Protein AF-A0A090QJH0-F1 (afdb_monomer_lite)

Foldseek 3Di:
DVVCVV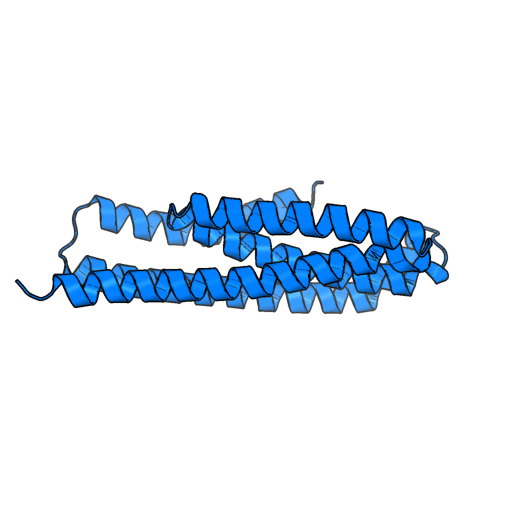VCVVLCVVLVVLLVVLVVCVVVPDDPVVVVVSVVVLLVVLVVSLVVLLVVLVVVLVVCLVCLVVVCVVVVHDCVCSVVVNLQSLLVSLVSSLVSLLVSCVSVVVVVLSVVLVVQLVVQLVVLCVVQVVVDDVSNSVSSSVSSVVSNVSSVVVSVVVSVVVVVVSVVVPPD

Organism: NCBI:txid754436

Radius of gyration: 19.83 Å; chains: 1; bounding box: 61×24×56 Å

pLDDT: mean 71.24, std 15.63, range [30.59, 90.62]

Sequence (176 aa):
MPGMAVFMLRMETDFADACLKFYDAVREGATLDSIQLLKDKMVLACQQSIYEIFKVQGITLALLILWAEDILLALKIDLAYLHLLYVDLVGVSLQVLVMSILNVMYYLDKRYSALALTALMAIGNVTLAFVSIDMGPVFYGYGFAITMLVTTIVGMIMLDSQFEDLEYQTFMLQRS

Secondary structure (DSSP, 8-state):
--HHHHHHHHHHHHHHHHHHHHHHHHHTT--HHHHHHHHHHHHHHHHHHHHHHHHHHHHHHHHHHHTHHHHHHHTT--GGGHHHHHHHHHHHHHHHHHHHHHHHHHHTT-HHHHHHHHHHHHHHHHHHHHHHHHH-GGGTTHHHHHHHHHHHHHHHHHHHHHHHHHHHHHHHTT--

Structure (mmCIF, N/CA/C/O backbone):
data_AF-A0A090QJH0-F1
#
_entry.id   AF-A0A090QJH0-F1
#
loop_
_atom_site.group_PDB
_atom_site.id
_atom_site.type_symbol
_atom_site.label_atom_id
_atom_site.label_alt_id
_atom_site.label_comp_id
_atom_site.label_asym_id
_atom_site.label_entity_id
_atom_site.label_seq_id
_atom_site.pdbx_PDB_ins_code
_atom_site.Cartn_x
_atom_site.Cartn_y
_atom_site.Cartn_z
_atom_site.occupancy
_atom_site.B_iso_or_equiv
_atom_site.auth_seq_id
_atom_site.auth_comp_id
_atom_site.auth_asym_id
_atom_site.auth_atom_id
_atom_site.pdbx_PDB_model_num
ATOM 1 N N . MET A 1 1 ? 16.173 -8.373 3.122 1.00 42.03 1 MET A N 1
ATOM 2 C CA . MET A 1 1 ? 15.650 -9.246 4.200 1.00 42.03 1 MET A CA 1
ATOM 3 C C . MET A 1 1 ? 16.313 -9.046 5.586 1.00 42.03 1 MET A C 1
ATOM 5 O O . MET A 1 1 ? 16.131 -9.907 6.430 1.00 42.03 1 MET A O 1
ATOM 9 N N . PRO A 1 2 ? 17.037 -7.942 5.879 1.00 41.56 2 PRO A N 1
ATOM 10 C CA . PRO A 1 2 ? 17.209 -7.485 7.281 1.00 41.56 2 PRO A CA 1
ATOM 11 C C . PRO A 1 2 ? 16.538 -6.129 7.568 1.00 41.56 2 PRO A C 1
ATOM 13 O O . PRO A 1 2 ? 16.036 -5.907 8.662 1.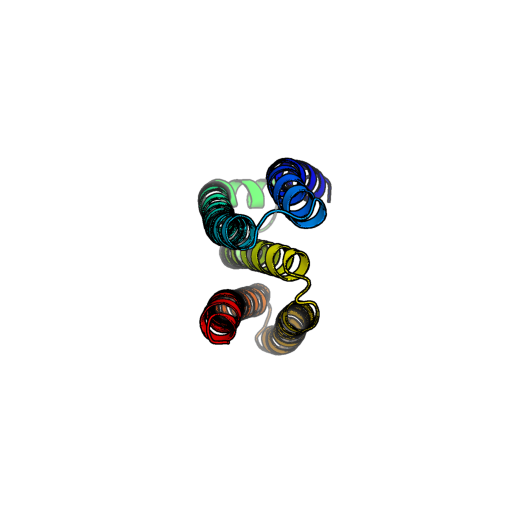00 41.56 2 PRO A O 1
ATOM 16 N N . GLY A 1 3 ? 16.459 -5.241 6.568 1.00 30.59 3 GLY A N 1
ATOM 17 C CA . GLY A 1 3 ? 15.861 -3.905 6.720 1.00 30.59 3 GLY A CA 1
ATOM 18 C C . GLY A 1 3 ? 14.351 -3.922 6.973 1.00 30.59 3 GLY A C 1
ATOM 19 O O . GLY A 1 3 ? 13.875 -3.210 7.849 1.00 30.59 3 GLY A O 1
ATOM 20 N N . MET A 1 4 ? 13.609 -4.797 6.280 1.00 43.38 4 MET A N 1
ATOM 21 C CA . MET A 1 4 ? 12.168 -4.968 6.518 1.00 43.38 4 MET A CA 1
ATOM 22 C C . MET A 1 4 ? 11.868 -5.507 7.920 1.00 43.38 4 MET A C 1
ATOM 24 O O . MET A 1 4 ? 10.929 -5.041 8.539 1.00 43.38 4 MET A O 1
ATOM 28 N N . ALA A 1 5 ? 12.681 -6.423 8.457 1.00 39.66 5 ALA A N 1
ATOM 29 C CA . ALA A 1 5 ? 12.446 -7.007 9.778 1.00 39.66 5 ALA A CA 1
ATOM 30 C C . ALA A 1 5 ? 12.647 -5.990 10.914 1.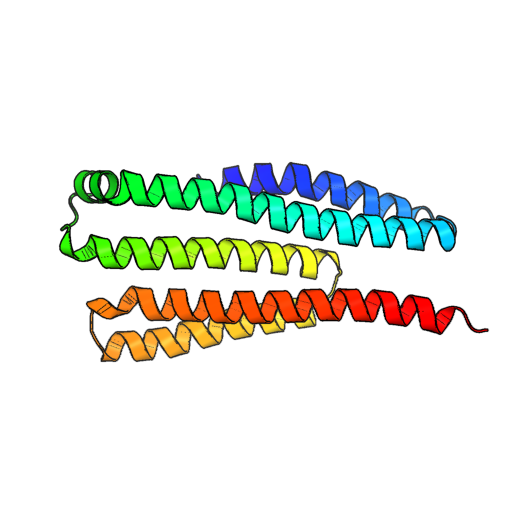00 39.66 5 ALA A C 1
ATOM 32 O O . ALA A 1 5 ? 11.883 -5.985 11.868 1.00 39.66 5 ALA A O 1
ATOM 33 N N . VAL A 1 6 ? 13.640 -5.100 10.801 1.00 45.12 6 VAL A N 1
ATOM 34 C CA . VAL A 1 6 ? 13.892 -4.052 11.808 1.00 45.12 6 VAL A CA 1
ATOM 35 C C . VAL A 1 6 ? 12.852 -2.931 11.724 1.00 45.12 6 VAL A C 1
ATOM 37 O O . VAL A 1 6 ? 12.430 -2.416 12.756 1.00 45.12 6 VAL A O 1
ATOM 40 N N . PHE A 1 7 ? 12.408 -2.569 10.516 1.00 43.22 7 PHE A N 1
ATOM 41 C CA . PHE A 1 7 ? 11.338 -1.585 10.334 1.00 43.22 7 PHE A CA 1
ATOM 42 C C . PHE A 1 7 ? 9.986 -2.135 10.809 1.00 43.22 7 PHE A C 1
ATOM 44 O O . PHE A 1 7 ? 9.261 -1.440 11.514 1.00 43.22 7 PHE A O 1
ATOM 51 N N . MET A 1 8 ? 9.698 -3.406 10.510 1.00 45.00 8 MET A N 1
ATOM 52 C CA . MET A 1 8 ? 8.514 -4.111 10.994 1.00 45.00 8 MET A CA 1
ATOM 53 C C . MET A 1 8 ? 8.532 -4.234 12.519 1.00 45.00 8 MET A C 1
ATOM 55 O O . MET A 1 8 ? 7.554 -3.843 13.128 1.00 45.00 8 MET A O 1
ATOM 59 N N . LEU A 1 9 ? 9.659 -4.598 13.146 1.00 41.38 9 LEU A N 1
ATOM 60 C CA . LEU A 1 9 ? 9.789 -4.643 14.611 1.00 41.38 9 LEU A CA 1
ATOM 61 C C . LEU A 1 9 ? 9.495 -3.301 15.285 1.00 41.38 9 LEU A C 1
ATOM 63 O O . LEU A 1 9 ? 8.856 -3.285 16.331 1.00 41.38 9 LEU A O 1
ATOM 67 N N . ARG A 1 10 ? 9.968 -2.187 14.709 1.00 43.09 10 ARG A N 1
ATOM 68 C CA . ARG A 1 10 ? 9.815 -0.840 15.287 1.00 43.09 10 ARG A CA 1
ATOM 69 C C . ARG A 1 10 ? 8.419 -0.256 15.063 1.00 43.09 10 ARG A C 1
ATOM 71 O O . ARG A 1 10 ? 7.895 0.423 15.932 1.00 43.09 10 ARG A O 1
ATOM 78 N N . MET A 1 11 ? 7.818 -0.541 13.910 1.00 45.56 11 MET A N 1
ATOM 79 C CA . MET A 1 11 ? 6.459 -0.113 13.580 1.00 45.56 11 MET A CA 1
ATOM 80 C C . MET A 1 11 ? 5.401 -1.016 14.246 1.00 45.56 11 MET A C 1
ATOM 82 O O . MET A 1 11 ? 4.347 -0.531 14.646 1.00 45.56 11 MET A O 1
ATOM 86 N N . GLU A 1 12 ? 5.703 -2.307 14.440 1.00 48.66 12 GLU A N 1
ATOM 87 C CA . GLU A 1 12 ? 4.925 -3.222 15.283 1.00 48.66 12 GLU A CA 1
ATOM 88 C C . GLU A 1 12 ? 4.958 -2.788 16.743 1.00 48.66 12 GLU A C 1
ATOM 90 O O . GLU A 1 12 ? 3.926 -2.885 17.381 1.00 48.66 12 GLU A O 1
ATOM 95 N N . THR A 1 13 ? 6.073 -2.292 17.295 1.00 48.88 13 THR A N 1
ATOM 96 C CA . THR A 1 13 ? 6.108 -1.960 18.734 1.00 48.88 13 THR A CA 1
ATOM 97 C C . THR A 1 13 ? 5.210 -0.777 19.090 1.00 48.88 13 THR A C 1
ATOM 99 O O . THR A 1 13 ? 4.422 -0.896 20.024 1.00 48.88 13 THR A O 1
ATOM 102 N N . ASP A 1 14 ? 5.258 0.326 18.336 1.00 49.16 14 ASP A N 1
ATOM 103 C CA . ASP A 1 14 ? 4.437 1.509 18.647 1.00 49.16 14 ASP A CA 1
ATOM 104 C C . ASP A 1 14 ? 2.939 1.287 18.348 1.00 49.16 14 ASP A C 1
ATOM 106 O O . ASP A 1 14 ? 2.077 1.746 19.101 1.00 49.16 14 ASP A O 1
ATOM 110 N N . PHE A 1 15 ? 2.602 0.531 17.294 1.00 45.62 15 PHE A N 1
ATOM 111 C CA . PHE A 1 15 ? 1.206 0.212 16.968 1.00 45.62 15 PHE A CA 1
ATOM 112 C C . PHE A 1 15 ? 0.637 -0.912 17.853 1.00 45.62 15 PHE A C 1
ATOM 114 O O . PHE A 1 15 ? -0.504 -0.818 18.313 1.00 45.62 15 PHE A O 1
ATOM 121 N N . ALA A 1 16 ? 1.422 -1.952 18.161 1.00 45.25 16 ALA A N 1
ATOM 122 C CA . ALA A 1 16 ? 0.985 -3.049 19.027 1.00 45.25 16 ALA A CA 1
ATOM 123 C C . ALA A 1 16 ? 0.752 -2.591 20.470 1.00 45.25 16 ALA A C 1
ATOM 125 O O . ALA A 1 16 ? -0.196 -3.073 21.085 1.00 45.25 16 ALA A O 1
ATOM 126 N N . ASP A 1 17 ? 1.532 -1.638 20.995 1.00 48.78 17 ASP A N 1
ATOM 127 C CA . ASP A 1 17 ? 1.300 -1.075 22.335 1.00 48.78 17 ASP A CA 1
ATOM 128 C C . ASP A 1 17 ? 0.001 -0.254 22.410 1.00 48.78 17 ASP A C 1
ATOM 130 O O . ASP A 1 17 ? -0.703 -0.282 23.425 1.00 48.78 17 ASP A O 1
ATOM 134 N N . ALA A 1 18 ? -0.344 0.473 21.341 1.00 48.00 18 ALA A N 1
ATOM 135 C CA . ALA A 1 18 ? -1.603 1.215 21.255 1.00 48.00 18 ALA A CA 1
ATOM 136 C C . ALA A 1 18 ? -2.812 0.266 21.174 1.00 48.00 18 ALA A C 1
ATOM 138 O O . ALA A 1 18 ? -3.825 0.470 21.846 1.00 48.00 18 ALA A O 1
ATOM 139 N N . CYS A 1 19 ? -2.666 -0.815 20.412 1.00 42.84 19 CYS A N 1
ATOM 140 C CA . CYS A 1 19 ? -3.630 -1.897 20.298 1.00 42.84 19 CYS A CA 1
ATOM 141 C C . CYS A 1 19 ? -3.815 -2.675 21.617 1.00 42.84 19 CYS A C 1
ATOM 143 O O . CYS A 1 19 ? -4.935 -2.829 22.100 1.00 42.84 19 CYS A O 1
ATOM 145 N N . LEU A 1 20 ? -2.743 -3.150 22.250 1.00 54.50 20 LEU A N 1
ATOM 146 C CA . LEU A 1 20 ? -2.827 -3.916 23.502 1.00 54.50 20 LEU A CA 1
ATOM 147 C C . LEU A 1 20 ? -3.627 -3.171 24.579 1.00 54.50 20 LEU A C 1
ATOM 149 O O . LEU A 1 20 ? -4.513 -3.753 25.200 1.00 54.50 20 LEU A O 1
ATOM 153 N N . LYS A 1 21 ? -3.422 -1.855 24.699 1.00 54.78 21 LYS A N 1
ATOM 154 C CA . LYS A 1 21 ? -4.188 -0.997 25.619 1.00 54.78 21 LYS A CA 1
ATOM 155 C C . LYS A 1 21 ? -5.679 -0.911 25.286 1.00 54.78 21 LYS A C 1
ATOM 157 O O . LYS A 1 21 ? -6.493 -0.784 26.197 1.00 54.78 21 LYS A O 1
ATOM 162 N N . PHE A 1 22 ? -6.048 -0.968 24.006 1.00 50.41 22 PHE A N 1
ATOM 163 C CA . PHE A 1 22 ? -7.446 -0.991 23.579 1.00 50.41 22 PHE A CA 1
ATOM 164 C C . PHE A 1 22 ? -8.114 -2.333 23.926 1.00 50.41 22 PHE A C 1
ATOM 166 O O . PHE A 1 22 ? -9.180 -2.347 24.539 1.00 50.41 22 PHE A O 1
ATOM 173 N N . TYR A 1 23 ? -7.481 -3.465 23.602 1.00 48.59 23 TYR A N 1
ATOM 174 C CA . TYR A 1 23 ? -8.065 -4.786 23.876 1.00 48.59 23 TYR A CA 1
ATOM 175 C C . TYR A 1 23 ? -8.124 -5.126 25.369 1.00 48.59 23 TYR A C 1
ATOM 177 O O . TYR A 1 23 ? -9.103 -5.739 25.800 1.00 48.59 23 TYR A O 1
ATOM 185 N N . ASP A 1 24 ? -7.138 -4.708 26.168 1.00 55.91 24 ASP A N 1
ATOM 186 C CA . ASP A 1 24 ? -7.169 -4.919 27.621 1.00 55.91 24 ASP A CA 1
ATOM 187 C C . ASP A 1 24 ? -8.344 -4.173 28.272 1.00 55.91 24 ASP A C 1
ATOM 189 O O . ASP A 1 24 ? -9.078 -4.753 29.072 1.00 55.91 24 ASP A O 1
ATOM 193 N N . ALA A 1 25 ? -8.625 -2.942 27.838 1.00 52.22 25 ALA A N 1
ATOM 194 C CA . ALA A 1 25 ? -9.761 -2.167 28.337 1.00 52.22 25 ALA A CA 1
ATOM 195 C C . ALA A 1 25 ? -11.135 -2.738 27.915 1.00 52.22 25 ALA A C 1
ATOM 197 O O . ALA A 1 25 ? -12.112 -2.596 28.652 1.00 52.22 25 ALA A O 1
ATOM 198 N N . VAL A 1 26 ? -11.232 -3.424 26.767 1.00 51.03 26 VAL A N 1
ATOM 199 C CA . VAL A 1 26 ? -12.450 -4.167 26.372 1.00 51.03 26 VAL A CA 1
ATOM 200 C C . VAL A 1 26 ? -12.614 -5.441 27.208 1.00 51.03 26 VAL A C 1
ATOM 202 O O . VAL A 1 26 ? -13.728 -5.791 27.603 1.00 51.03 26 VAL A O 1
ATOM 205 N N . ARG A 1 27 ? -11.511 -6.134 27.505 1.00 51.84 27 ARG A N 1
ATOM 206 C CA . ARG A 1 27 ? -11.509 -7.419 28.218 1.00 51.84 27 ARG A CA 1
ATOM 207 C C . ARG A 1 27 ? -11.811 -7.283 29.714 1.00 51.84 27 ARG A C 1
ATOM 209 O O . ARG A 1 27 ? -12.356 -8.216 30.298 1.00 51.84 27 ARG A O 1
ATOM 216 N N . GLU A 1 28 ? -11.517 -6.130 30.310 1.00 59.03 28 GLU A N 1
ATOM 217 C CA . GLU A 1 28 ? -11.859 -5.809 31.705 1.00 59.03 28 GLU A CA 1
ATOM 218 C C . GLU A 1 28 ? -13.346 -5.465 31.930 1.00 59.03 28 GLU A C 1
ATOM 220 O O . GLU A 1 28 ? -13.768 -5.303 33.074 1.00 59.03 28 GLU A O 1
ATOM 225 N N . GLY A 1 29 ? -14.175 -5.421 30.877 1.00 44.44 29 GLY A N 1
ATOM 226 C CA . GLY A 1 29 ? -15.626 -5.247 31.020 1.00 44.44 29 GLY A CA 1
ATOM 227 C C . GLY A 1 29 ? -16.035 -3.816 31.374 1.00 44.44 29 GLY A C 1
ATOM 228 O O . GLY A 1 29 ? -16.831 -3.595 32.288 1.00 44.44 29 GLY A O 1
ATOM 229 N N . ALA A 1 30 ? -15.488 -2.835 30.655 1.00 52.53 30 ALA A N 1
ATOM 230 C CA . ALA A 1 30 ? -15.877 -1.436 30.793 1.00 52.53 30 ALA A CA 1
ATOM 231 C C . ALA A 1 30 ? -17.348 -1.202 30.379 1.00 52.53 30 ALA A C 1
ATOM 233 O O . ALA A 1 30 ? -17.933 -1.962 29.607 1.00 52.53 30 ALA A O 1
ATOM 234 N N . THR A 1 31 ? -17.970 -0.142 30.900 1.00 57.53 31 THR A N 1
ATOM 235 C CA . THR A 1 31 ? -19.378 0.199 30.618 1.00 57.53 31 THR A CA 1
ATOM 236 C C . THR A 1 31 ? -19.629 0.413 29.117 1.00 57.53 31 THR A C 1
ATOM 238 O O . THR A 1 31 ? -18.724 0.815 28.396 1.00 57.53 31 THR A O 1
ATOM 241 N N . LEU A 1 32 ? -20.859 0.191 28.632 1.00 55.00 32 LEU A N 1
ATOM 242 C CA . LEU A 1 32 ? -21.240 0.366 27.212 1.00 55.00 32 LEU A CA 1
ATOM 243 C C . LEU A 1 32 ? -20.800 1.722 26.620 1.00 55.00 32 LEU A C 1
ATOM 245 O O . LEU A 1 32 ? -20.271 1.764 25.514 1.00 55.00 32 LEU A O 1
ATOM 249 N N . ASP A 1 33 ? -20.936 2.804 27.389 1.00 56.94 33 ASP A N 1
ATOM 250 C CA . ASP A 1 33 ? -20.459 4.153 27.038 1.00 56.94 33 ASP A CA 1
ATOM 251 C C . ASP A 1 33 ? -18.921 4.217 26.905 1.00 56.94 33 ASP A C 1
ATOM 253 O O . ASP A 1 33 ? -18.365 4.827 25.992 1.00 56.94 33 ASP A O 1
ATOM 257 N N . SER A 1 34 ? -18.210 3.501 27.782 1.00 58.19 34 SER A N 1
ATOM 258 C CA . SER A 1 34 ? -16.753 3.366 27.714 1.00 58.19 34 SER A CA 1
ATOM 259 C C . SER A 1 34 ? -16.319 2.557 26.496 1.00 58.19 34 SER A C 1
ATOM 261 O O . SER A 1 34 ? -15.347 2.939 25.858 1.00 58.19 34 SER A O 1
ATOM 263 N N . ILE A 1 35 ? -17.036 1.484 26.138 1.00 58.59 35 ILE A N 1
ATOM 264 C CA . ILE A 1 35 ? -16.759 0.664 24.945 1.00 58.59 35 ILE A CA 1
ATOM 265 C C . ILE A 1 35 ? -16.946 1.497 23.668 1.00 58.59 35 ILE A C 1
ATOM 267 O O . ILE A 1 35 ? -16.116 1.416 22.761 1.00 58.59 35 ILE A O 1
ATOM 271 N N . GLN A 1 36 ? -17.980 2.342 23.618 1.00 58.31 36 GLN A N 1
ATOM 272 C CA . GLN A 1 36 ? -18.225 3.273 22.512 1.00 58.31 36 GLN A CA 1
ATOM 273 C C . GLN A 1 36 ? -17.070 4.268 22.344 1.00 58.31 36 GLN A C 1
ATOM 275 O O . GLN A 1 36 ? -16.489 4.387 21.266 1.00 58.31 36 GLN A O 1
ATOM 280 N N . LEU A 1 37 ? -16.696 4.937 23.436 1.00 64.31 37 LEU A N 1
ATOM 281 C CA . LEU A 1 37 ? -15.623 5.926 23.443 1.00 64.31 37 LEU A CA 1
ATOM 282 C C . LEU A 1 37 ? -14.262 5.293 23.129 1.00 64.31 37 LEU A C 1
ATOM 284 O O . LEU A 1 37 ? -13.407 5.915 22.496 1.00 64.31 37 LEU A O 1
ATOM 288 N N . LEU A 1 38 ? -14.046 4.051 23.563 1.00 63.12 38 LEU A N 1
ATOM 289 C CA . LEU A 1 38 ? -12.852 3.298 23.218 1.00 63.12 38 LEU A CA 1
ATOM 290 C C . LEU A 1 38 ? -12.824 3.003 21.716 1.00 63.12 38 LEU A C 1
ATOM 292 O O . LEU A 1 38 ? -11.780 3.149 21.084 1.00 63.12 38 LEU A O 1
ATOM 296 N N . LYS A 1 39 ? -13.952 2.579 21.140 1.00 63.69 39 LYS A N 1
ATOM 297 C CA . LYS A 1 39 ? -14.064 2.238 19.721 1.00 63.69 39 LYS A CA 1
ATOM 298 C C . LYS A 1 39 ? -13.801 3.454 18.832 1.00 63.69 39 LYS A C 1
ATOM 300 O O . LYS A 1 39 ? -12.996 3.337 17.913 1.00 63.69 39 LYS A O 1
ATOM 305 N N . ASP A 1 40 ? -14.383 4.615 19.133 1.00 64.62 40 ASP A N 1
ATOM 306 C CA . ASP A 1 40 ? -14.095 5.855 18.390 1.00 64.62 40 ASP A CA 1
ATOM 307 C C . ASP A 1 40 ? -12.608 6.218 18.476 1.00 64.62 40 ASP A C 1
ATOM 309 O O . ASP A 1 40 ? -11.983 6.583 17.479 1.00 64.62 40 ASP A O 1
ATOM 313 N N . LYS A 1 41 ? -11.992 6.024 19.650 1.00 66.62 41 LYS A N 1
ATOM 314 C CA . LYS A 1 41 ? -10.538 6.166 19.807 1.00 66.62 41 LYS A CA 1
ATOM 315 C C . LYS A 1 41 ? -9.754 5.154 18.971 1.00 66.62 41 LYS A C 1
ATOM 317 O O . LYS A 1 41 ? -8.704 5.524 18.460 1.00 66.62 41 LYS A O 1
ATOM 322 N N . MET A 1 42 ? -10.233 3.920 18.803 1.00 67.38 42 MET A N 1
ATOM 323 C CA . MET A 1 42 ? -9.588 2.914 17.950 1.00 67.38 42 MET A CA 1
ATOM 324 C C . MET A 1 42 ? -9.674 3.286 16.467 1.00 67.38 42 MET A C 1
ATOM 326 O O . MET A 1 42 ? -8.678 3.159 15.758 1.00 67.38 42 MET A O 1
ATOM 330 N N . VAL A 1 43 ? -10.825 3.780 15.999 1.00 70.19 43 VAL A N 1
ATOM 331 C CA . VAL A 1 43 ? -10.987 4.247 14.611 1.00 70.19 43 VAL A CA 1
ATOM 332 C C . VAL A 1 43 ? -10.068 5.439 14.343 1.00 70.19 43 VAL A C 1
ATOM 334 O O . VAL A 1 43 ? -9.312 5.425 13.371 1.00 70.19 43 VAL A O 1
ATOM 337 N N . LEU A 1 44 ? -10.060 6.431 15.238 1.00 66.12 44 LEU A N 1
ATOM 338 C CA . LEU A 1 44 ? -9.166 7.585 15.134 1.00 66.12 44 LEU A CA 1
ATOM 339 C C . LEU A 1 44 ? -7.691 7.175 15.193 1.00 66.12 44 LEU A C 1
ATOM 341 O O . LEU A 1 44 ? -6.905 7.643 14.376 1.00 66.12 44 LEU A O 1
ATOM 345 N N . ALA A 1 45 ? -7.313 6.270 16.100 1.00 65.94 45 ALA A N 1
ATOM 346 C CA . ALA A 1 45 ? -5.949 5.752 16.185 1.00 65.94 45 ALA A CA 1
ATOM 347 C C . ALA A 1 45 ? -5.544 5.018 14.900 1.00 65.94 45 ALA A C 1
ATOM 349 O O . ALA A 1 45 ? -4.446 5.227 14.396 1.00 65.94 45 ALA A O 1
ATOM 350 N N . CYS A 1 46 ? -6.444 4.228 14.313 1.00 69.62 46 CYS A N 1
ATOM 351 C CA . CYS A 1 46 ? -6.206 3.581 13.030 1.00 69.62 46 CYS A CA 1
ATOM 352 C C . CYS A 1 46 ? -5.982 4.600 11.903 1.00 69.62 46 CYS A C 1
ATOM 354 O O . CYS A 1 46 ? -5.007 4.488 11.159 1.00 69.62 46 CYS A O 1
ATOM 356 N N . GLN A 1 47 ? -6.867 5.591 1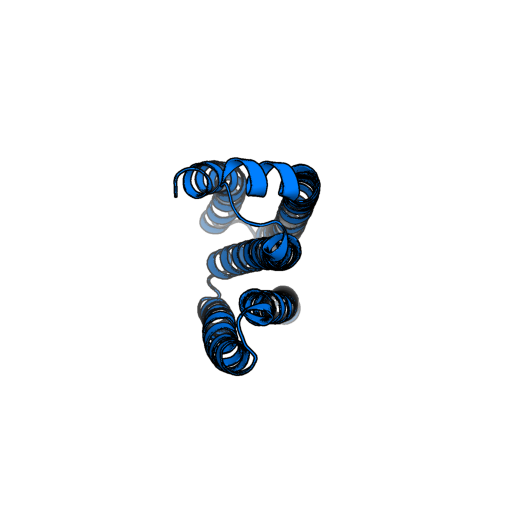1.759 1.00 69.88 47 GLN A N 1
ATOM 357 C CA . GLN A 1 47 ? -6.717 6.633 10.738 1.00 69.88 47 GLN A CA 1
ATOM 358 C C . GLN A 1 47 ? -5.407 7.408 10.926 1.00 69.88 47 GLN A C 1
ATOM 360 O O . GLN A 1 47 ? -4.684 7.650 9.957 1.00 69.88 47 GLN A O 1
ATOM 365 N N . GLN A 1 48 ? -5.063 7.727 12.176 1.00 68.75 48 GLN A N 1
ATOM 366 C CA . GLN A 1 48 ? -3.807 8.372 12.543 1.00 68.75 48 GLN A CA 1
ATOM 367 C C . GLN A 1 48 ? -2.602 7.517 12.125 1.00 68.75 48 GLN A C 1
ATOM 369 O O . GLN A 1 48 ? -1.694 8.026 11.471 1.00 68.75 48 GLN A O 1
ATOM 374 N N . SER A 1 49 ? -2.607 6.215 12.421 1.00 69.38 49 SER A N 1
ATOM 375 C CA . SER A 1 49 ? -1.512 5.311 12.056 1.00 69.38 49 SER A CA 1
ATOM 376 C C . SER A 1 49 ? -1.373 5.123 10.545 1.00 69.38 49 SER A C 1
ATOM 378 O O . SER A 1 49 ? -0.254 5.122 10.034 1.00 69.38 49 SER A O 1
ATOM 380 N N . ILE A 1 50 ? -2.481 5.036 9.799 1.00 73.25 50 ILE A N 1
ATOM 381 C CA . ILE A 1 50 ? -2.439 5.010 8.327 1.00 73.25 50 ILE A CA 1
ATOM 382 C C . ILE A 1 50 ? -1.824 6.313 7.793 1.00 73.25 50 ILE A C 1
ATOM 384 O O . ILE A 1 50 ? -0.972 6.270 6.903 1.00 73.25 50 ILE A O 1
ATOM 388 N N . TYR A 1 51 ? -2.200 7.465 8.356 1.00 73.81 51 TYR A N 1
ATOM 389 C CA . TYR A 1 51 ? -1.657 8.764 7.958 1.00 73.81 51 TYR A CA 1
ATOM 390 C C . TYR A 1 51 ? -0.162 8.912 8.287 1.00 73.81 51 TYR A C 1
ATOM 392 O O . TYR A 1 51 ? 0.612 9.424 7.474 1.00 73.81 51 TYR A O 1
ATOM 400 N N . GLU A 1 52 ? 0.272 8.430 9.450 1.00 74.25 52 GLU A N 1
ATOM 401 C CA . GLU A 1 52 ? 1.683 8.414 9.844 1.00 74.25 52 GLU A CA 1
ATOM 402 C C . GLU A 1 52 ? 2.520 7.539 8.909 1.00 74.25 52 GLU A C 1
ATOM 404 O O . GLU A 1 52 ? 3.565 7.988 8.427 1.00 74.25 52 GLU A O 1
ATOM 409 N N . ILE A 1 53 ? 2.026 6.343 8.570 1.00 75.75 53 ILE A N 1
ATOM 410 C CA . ILE A 1 53 ? 2.669 5.456 7.593 1.00 75.75 53 ILE A CA 1
ATOM 411 C C . ILE A 1 53 ? 2.752 6.142 6.233 1.00 75.75 53 ILE A C 1
ATOM 413 O O . ILE A 1 53 ? 3.825 6.166 5.635 1.00 75.75 53 ILE A O 1
ATOM 417 N N . PHE A 1 54 ? 1.665 6.756 5.761 1.00 76.88 54 PHE A N 1
ATOM 418 C CA . PHE A 1 54 ? 1.659 7.473 4.487 1.00 76.88 54 PHE A CA 1
ATOM 419 C C . PHE A 1 54 ? 2.700 8.601 4.460 1.00 76.88 54 PHE A C 1
ATOM 421 O O . PHE A 1 54 ? 3.443 8.743 3.487 1.00 76.88 54 PHE A O 1
ATOM 428 N N . LYS A 1 55 ? 2.812 9.374 5.546 1.00 78.12 55 LYS A N 1
ATOM 429 C CA . LYS A 1 55 ? 3.784 10.467 5.663 1.00 78.12 55 LYS A CA 1
ATOM 430 C C . LYS A 1 55 ? 5.226 9.957 5.640 1.00 78.12 55 LYS A C 1
ATOM 432 O O . LYS A 1 55 ? 6.049 10.501 4.902 1.00 78.12 55 LYS A O 1
ATOM 437 N N . VAL A 1 56 ? 5.537 8.925 6.427 1.00 77.75 56 VAL A N 1
ATOM 438 C CA . VAL A 1 56 ? 6.884 8.331 6.468 1.00 77.75 56 VAL A CA 1
ATOM 439 C C . VAL A 1 56 ? 7.224 7.703 5.119 1.00 77.75 56 VAL A C 1
ATOM 441 O O . VAL A 1 56 ? 8.275 8.007 4.556 1.00 77.75 56 VAL A O 1
ATOM 444 N N . GLN A 1 57 ? 6.308 6.914 4.556 1.00 77.50 57 GLN A N 1
ATOM 445 C CA . GLN A 1 57 ? 6.494 6.249 3.270 1.00 77.50 57 GLN A CA 1
ATOM 446 C C . GLN A 1 57 ? 6.681 7.254 2.129 1.00 77.50 57 GLN A C 1
ATOM 448 O O . GLN A 1 57 ? 7.525 7.034 1.263 1.00 77.50 57 GLN A O 1
ATOM 453 N N . GLY A 1 58 ? 5.953 8.375 2.143 1.00 81.12 58 GLY A N 1
ATOM 454 C CA . GLY A 1 58 ? 6.112 9.450 1.164 1.00 81.12 58 GLY A CA 1
ATOM 455 C C . GLY A 1 58 ? 7.499 10.097 1.212 1.00 81.12 58 GLY A C 1
ATOM 456 O O . GLY A 1 58 ? 8.117 10.306 0.168 1.00 81.12 58 GLY A O 1
ATOM 457 N N . ILE A 1 59 ? 8.030 10.352 2.413 1.00 82.62 59 ILE A N 1
ATOM 458 C CA . ILE A 1 59 ? 9.396 10.877 2.587 1.00 82.62 59 ILE A CA 1
ATOM 459 C C . ILE A 1 59 ? 10.427 9.847 2.111 1.00 82.62 59 ILE A C 1
ATOM 461 O O . ILE A 1 59 ? 11.352 10.195 1.377 1.00 82.62 59 ILE A O 1
ATOM 465 N N . THR A 1 60 ? 10.265 8.577 2.490 1.00 80.81 60 THR A N 1
ATOM 466 C CA . THR A 1 60 ? 11.164 7.496 2.065 1.00 80.81 60 THR A CA 1
ATOM 467 C C . THR A 1 60 ? 11.160 7.318 0.548 1.00 80.81 60 THR A C 1
ATOM 469 O O . THR A 1 60 ? 12.229 7.196 -0.046 1.00 80.81 60 THR A O 1
ATOM 472 N N . LEU A 1 61 ? 9.988 7.362 -0.090 1.00 85.00 61 LEU A N 1
ATOM 473 C CA . LEU A 1 61 ? 9.854 7.297 -1.543 1.00 85.00 61 LEU A CA 1
ATOM 474 C C . LEU A 1 61 ? 10.582 8.465 -2.220 1.00 85.00 61 LEU A C 1
ATOM 476 O O . LEU A 1 61 ? 11.358 8.240 -3.144 1.00 85.00 61 LEU A O 1
ATOM 480 N N . ALA A 1 62 ? 10.387 9.696 -1.737 1.00 86.62 62 ALA A N 1
ATOM 481 C CA . ALA A 1 62 ? 11.049 10.875 -2.293 1.00 86.62 62 ALA A CA 1
ATOM 482 C C . ALA A 1 62 ? 12.584 10.786 -2.191 1.00 86.62 62 ALA A C 1
ATOM 484 O O . ALA A 1 62 ? 13.285 11.092 -3.155 1.00 86.62 62 ALA A O 1
ATOM 485 N N . LEU A 1 63 ? 13.105 10.318 -1.052 1.00 84.25 63 LEU A N 1
ATOM 486 C CA . LEU A 1 63 ? 14.541 10.099 -0.855 1.00 84.25 63 LEU A CA 1
ATOM 487 C C . LEU A 1 63 ? 15.094 9.006 -1.781 1.00 84.25 63 LEU A C 1
ATOM 489 O O . LEU A 1 63 ? 16.160 9.179 -2.366 1.00 84.25 63 LEU A O 1
ATOM 493 N N . LEU A 1 64 ? 14.370 7.895 -1.942 1.00 81.62 64 LEU A N 1
ATOM 494 C CA . LEU A 1 64 ? 14.783 6.804 -2.829 1.00 81.62 64 LEU A CA 1
ATOM 495 C C . LEU A 1 64 ? 14.751 7.206 -4.302 1.00 81.62 64 LEU A C 1
ATOM 497 O O . LEU A 1 64 ? 15.621 6.776 -5.049 1.00 81.62 64 LEU A O 1
ATOM 501 N N . ILE A 1 65 ? 13.796 8.044 -4.711 1.00 86.19 65 ILE A N 1
ATOM 502 C CA . ILE A 1 65 ? 13.759 8.612 -6.064 1.00 86.19 65 ILE A CA 1
ATOM 503 C C . ILE A 1 65 ? 14.971 9.522 -6.291 1.00 86.19 65 ILE A C 1
ATOM 505 O O . ILE A 1 65 ? 15.606 9.423 -7.335 1.00 86.19 65 ILE A O 1
ATOM 509 N N . LEU A 1 66 ? 15.333 10.359 -5.311 1.00 88.06 66 LEU A N 1
ATOM 510 C CA . LEU A 1 66 ? 16.495 11.247 -5.417 1.00 88.06 66 LEU A CA 1
ATOM 511 C C . LEU A 1 66 ? 17.813 10.469 -5.566 1.00 88.06 66 LEU A C 1
ATOM 513 O O . LEU A 1 66 ? 18.669 10.866 -6.348 1.00 88.06 66 LEU A O 1
ATOM 517 N N . TRP A 1 67 ? 17.963 9.359 -4.838 1.00 85.44 67 TRP A N 1
ATOM 518 C CA . TRP A 1 67 ? 19.153 8.498 -4.887 1.00 85.44 67 TRP A CA 1
ATOM 519 C C . TRP A 1 67 ? 19.045 7.330 -5.875 1.00 85.44 67 TRP A C 1
ATOM 521 O O . TRP A 1 67 ? 19.917 6.462 -5.895 1.00 85.44 67 TRP A O 1
ATOM 531 N N . ALA A 1 68 ? 17.995 7.270 -6.694 1.00 84.62 68 ALA A N 1
ATOM 532 C CA . ALA A 1 68 ? 17.744 6.145 -7.592 1.00 84.62 68 ALA A CA 1
ATOM 533 C C . ALA A 1 68 ? 18.907 5.908 -8.572 1.00 84.62 68 ALA A C 1
ATOM 535 O O . ALA A 1 68 ? 19.326 4.767 -8.776 1.00 84.62 68 ALA A O 1
ATOM 536 N N . GLU A 1 69 ? 19.457 6.988 -9.133 1.00 85.19 69 GLU A N 1
ATOM 537 C CA . GLU A 1 69 ? 20.613 6.957 -10.039 1.00 85.19 69 GLU A CA 1
ATOM 538 C C . GLU A 1 69 ? 21.866 6.413 -9.350 1.00 85.19 69 GLU A C 1
ATOM 540 O O . GLU A 1 69 ? 22.500 5.485 -9.858 1.00 85.19 69 GLU A O 1
ATOM 545 N N . ASP A 1 70 ? 22.187 6.933 -8.163 1.00 84.44 70 ASP A N 1
ATOM 546 C CA . ASP A 1 70 ? 23.343 6.496 -7.376 1.00 84.44 70 ASP A CA 1
ATOM 547 C C . ASP A 1 70 ? 23.235 5.019 -6.981 1.00 84.44 70 ASP A C 1
ATOM 549 O O . ASP A 1 70 ? 24.223 4.284 -7.034 1.00 84.44 70 ASP A O 1
ATOM 553 N N . ILE A 1 71 ? 22.030 4.556 -6.624 1.00 81.19 71 ILE A N 1
ATOM 554 C CA . ILE A 1 71 ? 21.761 3.151 -6.290 1.00 81.19 71 ILE A CA 1
ATOM 555 C C . ILE A 1 71 ? 22.006 2.254 -7.512 1.00 81.19 71 ILE A C 1
ATOM 557 O O . ILE A 1 71 ? 22.671 1.222 -7.388 1.00 81.19 71 ILE A O 1
ATOM 561 N N . LEU A 1 72 ? 21.517 2.639 -8.695 1.00 83.81 72 LEU A N 1
ATOM 562 C CA . LEU A 1 72 ? 21.719 1.878 -9.936 1.00 83.81 72 LEU A CA 1
ATOM 563 C C . LEU A 1 72 ? 23.195 1.807 -10.332 1.00 83.81 72 LEU A C 1
ATOM 565 O O . LEU A 1 72 ? 23.701 0.724 -10.641 1.00 83.81 72 LEU A O 1
ATOM 569 N N . LEU A 1 73 ? 23.899 2.938 -10.256 1.00 84.75 73 LEU A N 1
ATOM 570 C CA . LEU A 1 73 ? 25.333 3.017 -10.532 1.00 84.75 73 LEU A CA 1
ATOM 571 C C . LEU A 1 73 ? 26.147 2.186 -9.533 1.00 84.75 73 LEU A C 1
ATOM 573 O O . LEU A 1 73 ? 27.055 1.455 -9.940 1.00 84.75 73 LEU A O 1
ATOM 577 N N . ALA A 1 74 ? 25.795 2.227 -8.245 1.00 83.88 74 ALA A N 1
ATOM 578 C CA . ALA A 1 74 ? 26.423 1.405 -7.213 1.00 83.88 74 ALA A CA 1
ATOM 579 C C . ALA A 1 74 ? 26.211 -0.100 -7.457 1.00 83.88 74 ALA A C 1
ATOM 581 O O . ALA A 1 74 ? 27.130 -0.894 -7.236 1.00 83.88 74 ALA A O 1
ATOM 582 N N . LEU A 1 75 ? 25.036 -0.497 -7.964 1.00 82.50 75 LEU A N 1
ATOM 583 C CA . LEU A 1 75 ? 24.735 -1.878 -8.363 1.00 82.50 75 LEU A CA 1
ATOM 584 C C . LEU A 1 75 ? 25.320 -2.270 -9.734 1.00 82.50 75 LEU A C 1
ATOM 586 O O . LEU A 1 75 ? 25.219 -3.438 -10.113 1.00 82.50 75 LEU A O 1
ATOM 590 N N . LYS A 1 76 ? 25.959 -1.339 -10.461 1.00 81.38 76 LYS A N 1
ATOM 591 C CA . LYS A 1 76 ? 26.459 -1.519 -11.839 1.00 81.38 76 LYS A CA 1
ATOM 592 C C . LYS A 1 76 ? 25.367 -1.938 -12.836 1.00 81.38 76 LYS A C 1
ATOM 594 O O . LYS A 1 76 ? 25.634 -2.701 -13.765 1.00 81.38 76 LYS A O 1
ATOM 59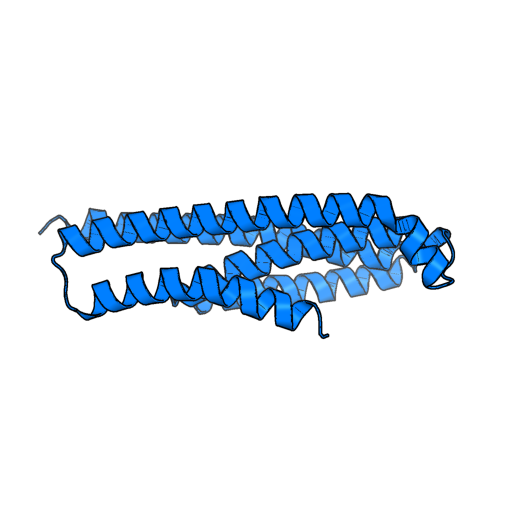9 N N . ILE A 1 77 ? 24.143 -1.454 -12.633 1.00 78.88 77 ILE A N 1
ATOM 600 C CA . ILE A 1 77 ? 23.005 -1.679 -13.532 1.00 78.88 77 ILE A CA 1
ATOM 601 C C . ILE A 1 77 ? 22.900 -0.496 -14.503 1.00 78.88 77 ILE A C 1
ATOM 603 O O . ILE A 1 77 ? 23.197 0.642 -14.148 1.00 78.88 77 ILE A O 1
ATOM 607 N N . ASP A 1 78 ? 22.495 -0.775 -15.742 1.00 81.19 78 ASP A N 1
ATOM 608 C CA . ASP A 1 78 ? 22.300 0.243 -16.777 1.00 81.19 78 ASP A CA 1
ATOM 609 C C . ASP A 1 78 ? 21.171 1.228 -16.399 1.00 81.19 78 ASP A C 1
ATOM 611 O O . ASP A 1 78 ? 20.120 0.819 -15.892 1.00 81.19 78 ASP A O 1
ATOM 615 N N . LEU A 1 79 ? 21.354 2.522 -16.691 1.00 79.00 79 LEU A N 1
ATOM 616 C CA . LEU A 1 79 ? 20.333 3.558 -16.484 1.00 79.00 79 LEU A CA 1
ATOM 617 C C . LEU A 1 79 ? 19.064 3.319 -17.317 1.00 79.00 79 LEU A C 1
ATOM 619 O O . LEU A 1 79 ? 18.021 3.891 -17.006 1.00 79.00 79 LEU A O 1
ATOM 623 N N . ALA A 1 80 ? 19.093 2.438 -18.319 1.00 79.12 80 ALA A N 1
ATOM 624 C CA . ALA A 1 80 ? 17.891 1.983 -19.018 1.00 79.12 80 ALA A CA 1
ATOM 625 C C . ALA A 1 80 ? 16.808 1.418 -18.068 1.00 79.12 80 ALA A C 1
ATOM 627 O O . ALA A 1 80 ? 15.618 1.508 -18.368 1.00 79.12 80 ALA A O 1
ATOM 628 N N . TYR A 1 81 ? 17.196 0.886 -16.901 1.00 80.25 81 TYR A N 1
ATOM 629 C CA . TYR A 1 81 ? 16.272 0.346 -15.892 1.00 80.25 81 TYR A CA 1
ATOM 630 C C . TYR A 1 81 ? 15.773 1.387 -14.884 1.00 80.25 81 TYR A C 1
ATOM 632 O O . TYR A 1 81 ? 14.956 1.068 -14.022 1.00 80.25 81 TYR A O 1
ATOM 640 N N . LEU A 1 82 ? 16.215 2.638 -14.990 1.00 82.56 82 LEU A N 1
ATOM 641 C CA . LEU A 1 82 ? 15.842 3.707 -14.066 1.00 82.56 82 LEU A CA 1
ATOM 642 C C . LEU A 1 82 ? 14.334 3.973 -14.048 1.00 82.56 82 LEU A C 1
ATOM 644 O O . LEU A 1 82 ? 13.741 4.139 -12.985 1.00 82.56 82 LEU A O 1
ATOM 648 N N . HIS A 1 83 ? 13.691 3.922 -15.215 1.00 83.00 83 HIS A N 1
ATOM 649 C CA . HIS A 1 83 ? 12.234 4.035 -15.301 1.00 83.00 83 HIS A CA 1
ATOM 650 C C . HIS A 1 83 ? 11.520 2.874 -14.598 1.00 83.00 83 HIS A C 1
ATOM 652 O O . HIS A 1 83 ? 10.523 3.085 -13.910 1.00 83.00 83 HIS A O 1
ATOM 658 N N . LEU A 1 84 ? 12.055 1.657 -14.731 1.00 83.25 84 LEU A N 1
ATOM 659 C CA . LEU A 1 84 ? 11.523 0.473 -14.059 1.00 83.25 84 LEU A CA 1
ATOM 660 C C . LEU A 1 84 ? 11.642 0.618 -12.535 1.00 83.25 84 LEU A C 1
ATOM 662 O O . LEU A 1 84 ? 10.691 0.315 -11.820 1.00 83.25 84 LEU A O 1
ATOM 666 N N . LEU A 1 85 ? 12.775 1.142 -12.055 1.00 83.81 85 LEU A N 1
ATOM 667 C CA . LEU A 1 85 ? 13.016 1.386 -10.635 1.00 83.81 85 LEU A CA 1
ATOM 668 C C . LEU A 1 85 ? 12.016 2.393 -10.052 1.00 83.81 85 LEU A C 1
ATOM 670 O O . LEU A 1 85 ? 11.497 2.158 -8.966 1.00 83.81 85 LEU A O 1
ATOM 674 N N . TYR A 1 86 ? 11.692 3.481 -10.759 1.00 86.50 86 TYR A N 1
ATOM 675 C CA . TYR A 1 86 ? 10.676 4.430 -10.283 1.00 86.50 86 TYR A CA 1
ATOM 676 C C . TYR A 1 86 ? 9.289 3.803 -10.164 1.00 86.50 86 TYR A C 1
ATOM 678 O O . TYR A 1 86 ? 8.609 4.008 -9.158 1.00 86.50 86 TYR A O 1
ATOM 686 N N . VAL A 1 87 ? 8.874 3.024 -11.164 1.00 87.31 87 VAL A N 1
ATOM 687 C CA . VAL A 1 87 ? 7.577 2.337 -11.136 1.00 87.31 87 VAL A CA 1
ATOM 688 C C . VAL A 1 87 ? 7.522 1.333 -9.984 1.00 87.31 87 VAL A C 1
ATOM 690 O O . VAL A 1 87 ? 6.519 1.276 -9.272 1.00 87.31 87 VAL A O 1
ATOM 693 N N . ASP A 1 88 ? 8.604 0.591 -9.755 1.00 85.00 88 ASP A N 1
ATOM 694 C CA . ASP A 1 88 ? 8.689 -0.385 -8.669 1.00 85.00 88 ASP A CA 1
ATOM 695 C C . ASP A 1 88 ? 8.709 0.286 -7.288 1.00 85.00 88 ASP A C 1
ATOM 697 O O . ASP A 1 88 ? 7.972 -0.120 -6.392 1.00 85.00 88 ASP A O 1
ATOM 701 N N . LEU A 1 89 ? 9.447 1.390 -7.127 1.00 84.31 89 LEU A N 1
ATOM 702 C CA . LEU A 1 89 ? 9.442 2.189 -5.897 1.00 84.31 89 LEU A CA 1
ATOM 703 C C . LEU A 1 89 ? 8.033 2.682 -5.545 1.00 84.31 89 LEU A C 1
ATOM 705 O O . LEU A 1 89 ? 7.611 2.589 -4.387 1.00 84.31 89 LEU A O 1
ATOM 709 N N . VAL A 1 90 ? 7.281 3.161 -6.539 1.00 88.19 90 VAL A N 1
ATOM 710 C CA . VAL A 1 90 ? 5.877 3.546 -6.350 1.00 88.19 90 VAL A CA 1
ATOM 711 C C . VAL A 1 90 ? 5.023 2.324 -6.001 1.00 88.19 90 VAL A C 1
ATOM 713 O O . VAL A 1 90 ? 4.254 2.379 -5.040 1.00 88.19 90 VAL A O 1
ATOM 716 N N . GLY A 1 91 ? 5.179 1.204 -6.708 1.00 88.12 91 GLY A N 1
ATOM 717 C CA . GLY A 1 91 ? 4.450 -0.034 -6.420 1.00 88.12 91 GLY A CA 1
ATOM 718 C C . GLY A 1 91 ? 4.680 -0.547 -4.993 1.00 88.12 91 GLY A C 1
ATOM 719 O O . GLY A 1 91 ? 3.720 -0.840 -4.280 1.00 88.12 91 GLY A O 1
ATOM 720 N N . VAL A 1 92 ? 5.932 -0.568 -4.531 1.00 84.25 92 VAL A N 1
ATOM 721 C CA . VAL A 1 92 ? 6.298 -0.974 -3.167 1.00 84.25 92 VAL A CA 1
ATOM 722 C C . VAL A 1 92 ? 5.731 0.009 -2.141 1.00 84.25 92 VAL A C 1
ATOM 724 O O . VAL A 1 92 ? 5.245 -0.413 -1.094 1.00 84.25 92 VAL A O 1
ATOM 727 N N . SER A 1 93 ? 5.709 1.312 -2.440 1.00 82.81 93 SER A N 1
ATOM 728 C CA . SER A 1 93 ? 5.087 2.302 -1.549 1.00 82.81 93 SER A CA 1
ATOM 729 C C . SER A 1 93 ? 3.583 2.064 -1.362 1.00 82.81 93 SER A C 1
ATOM 731 O O . SER A 1 93 ? 3.083 2.135 -0.239 1.00 82.81 93 SER A O 1
ATOM 733 N N . LEU A 1 94 ? 2.877 1.690 -2.434 1.00 86.25 94 LEU A N 1
ATOM 734 C CA . LEU A 1 94 ? 1.468 1.299 -2.381 1.00 86.25 94 LEU A CA 1
ATOM 735 C C . LEU A 1 94 ? 1.282 -0.030 -1.638 1.00 86.25 94 LEU A C 1
ATOM 737 O O . LEU A 1 94 ? 0.364 -0.147 -0.831 1.00 86.25 94 LEU A O 1
ATOM 741 N N . GLN A 1 95 ? 2.174 -1.003 -1.838 1.00 86.38 95 GLN A N 1
ATOM 742 C CA . GLN A 1 95 ? 2.140 -2.280 -1.118 1.00 86.38 95 GLN A CA 1
ATOM 743 C C . GLN A 1 95 ? 2.239 -2.095 0.404 1.00 86.38 95 GLN A C 1
ATOM 745 O O . GLN A 1 95 ? 1.552 -2.792 1.152 1.00 86.38 95 GLN A O 1
ATOM 750 N N . VAL A 1 96 ? 3.058 -1.154 0.883 1.00 82.25 96 VAL A N 1
ATOM 751 C CA . VAL A 1 96 ? 3.152 -0.844 2.321 1.00 82.25 96 VAL A CA 1
ATOM 752 C C . VAL A 1 96 ? 1.814 -0.325 2.866 1.00 82.25 96 VAL A C 1
ATOM 754 O O . VAL A 1 96 ? 1.419 -0.696 3.972 1.00 82.25 96 VAL A O 1
ATOM 757 N N . LEU A 1 97 ? 1.066 0.460 2.083 1.00 82.44 97 LEU A N 1
ATOM 758 C CA . LEU A 1 97 ? -0.284 0.892 2.464 1.00 82.44 97 LEU A CA 1
ATOM 759 C C . LEU A 1 97 ? -1.260 -0.289 2.535 1.00 82.44 97 LEU A C 1
ATOM 761 O O . LEU A 1 97 ? -2.012 -0.389 3.502 1.00 82.44 97 LEU A O 1
ATOM 765 N N . VAL A 1 98 ? -1.205 -1.221 1.575 1.00 84.19 98 VAL A N 1
ATOM 766 C CA . VAL A 1 98 ? -1.999 -2.464 1.631 1.00 84.19 98 VAL A CA 1
ATOM 767 C C . VAL A 1 98 ? -1.677 -3.262 2.895 1.00 84.19 98 VAL A C 1
ATOM 769 O O . VAL A 1 98 ? -2.593 -3.730 3.568 1.00 84.19 98 VAL A O 1
ATOM 772 N N . MET A 1 99 ? -0.397 -3.386 3.259 1.00 82.31 99 MET A N 1
ATOM 773 C CA . MET A 1 99 ? 0.019 -4.069 4.490 1.00 82.31 99 MET A CA 1
ATOM 774 C C . MET A 1 99 ? -0.546 -3.397 5.745 1.00 82.31 99 MET A C 1
ATOM 776 O O . MET A 1 99 ? -1.007 -4.091 6.649 1.00 82.31 99 MET A O 1
ATOM 780 N N . SER A 1 100 ? -0.557 -2.063 5.789 1.00 78.69 100 SER A N 1
ATOM 781 C CA . SER A 1 100 ? -1.169 -1.308 6.888 1.00 78.69 100 SER A CA 1
ATOM 782 C C . SER A 1 100 ? -2.671 -1.592 7.008 1.00 78.69 100 SER A C 1
ATOM 784 O O . SER A 1 100 ? -3.152 -1.959 8.080 1.00 78.69 100 SER A O 1
ATOM 786 N N . ILE A 1 101 ? -3.399 -1.534 5.887 1.00 80.00 101 ILE A N 1
ATOM 787 C CA . ILE A 1 101 ? -4.837 -1.842 5.828 1.00 80.00 101 ILE A CA 1
ATOM 788 C C . ILE A 1 101 ? -5.106 -3.282 6.284 1.00 80.00 101 ILE A C 1
ATOM 790 O O . ILE A 1 101 ? -6.004 -3.519 7.092 1.00 80.00 101 ILE A O 1
ATOM 794 N N . LEU A 1 102 ? -4.314 -4.248 5.810 1.00 80.62 102 LEU A N 1
ATOM 795 C CA . LEU A 1 102 ? -4.433 -5.647 6.222 1.00 80.62 102 LEU A CA 1
ATOM 796 C C . LEU A 1 102 ? -4.191 -5.818 7.721 1.00 80.62 102 LEU A C 1
ATOM 798 O O . LEU A 1 102 ? -4.947 -6.539 8.366 1.00 80.62 102 LEU A O 1
ATOM 802 N N . ASN A 1 103 ? -3.179 -5.154 8.284 1.00 76.81 103 ASN A N 1
ATOM 803 C CA . ASN A 1 103 ? -2.884 -5.222 9.714 1.00 76.81 103 ASN A CA 1
ATOM 804 C C . ASN A 1 103 ? -4.079 -4.739 10.550 1.00 76.81 103 ASN A C 1
ATOM 806 O O . ASN A 1 103 ? -4.532 -5.429 11.462 1.00 76.81 103 ASN A O 1
ATOM 810 N N . VAL A 1 104 ? -4.674 -3.611 10.157 1.00 73.88 104 VAL A N 1
ATOM 811 C CA . VAL A 1 104 ? -5.898 -3.099 10.784 1.00 73.88 104 VAL A CA 1
ATOM 812 C C . VAL A 1 104 ? -7.054 -4.098 10.654 1.00 73.88 104 VAL A C 1
ATOM 814 O O . VAL A 1 104 ? -7.743 -4.378 11.634 1.00 73.88 104 VAL A O 1
ATOM 817 N N . MET A 1 105 ? -7.269 -4.679 9.469 1.00 73.50 105 MET A N 1
ATOM 818 C CA . MET A 1 105 ? -8.324 -5.680 9.261 1.00 73.50 105 MET A CA 1
ATOM 819 C C . MET A 1 105 ? -8.133 -6.933 10.122 1.00 73.50 105 MET A C 1
ATOM 821 O O . MET A 1 105 ? -9.112 -7.468 10.649 1.00 73.50 105 MET A O 1
ATOM 825 N N . TYR A 1 106 ? -6.892 -7.404 10.267 1.00 70.50 106 TYR A N 1
ATOM 826 C CA . TYR A 1 106 ? -6.561 -8.510 11.164 1.00 70.50 106 TYR A CA 1
ATOM 827 C C . TYR A 1 106 ? -6.834 -8.146 12.619 1.00 70.50 106 TYR A C 1
ATOM 829 O O . TYR A 1 106 ? -7.352 -8.976 13.364 1.00 70.50 106 TYR A O 1
ATOM 837 N N . TYR A 1 107 ? -6.554 -6.903 13.004 1.00 69.50 107 TYR A N 1
ATOM 838 C CA . TYR A 1 107 ? -6.807 -6.408 14.349 1.00 69.50 107 TYR A CA 1
ATOM 839 C C . TYR A 1 107 ? -8.302 -6.341 14.705 1.00 69.50 107 TYR A C 1
ATOM 841 O O . TYR A 1 107 ? -8.717 -6.681 15.814 1.00 69.50 107 TYR A O 1
ATOM 849 N N . LEU A 1 108 ? -9.127 -5.978 13.724 1.00 66.25 108 LEU A N 1
ATOM 850 C CA . LEU A 1 108 ? -10.591 -5.993 13.803 1.00 66.25 108 LEU A CA 1
ATOM 851 C C . LEU A 1 108 ? -11.195 -7.415 13.739 1.00 66.25 108 LEU A C 1
ATOM 853 O O . LEU A 1 108 ? -12.415 -7.555 13.695 1.00 66.25 108 LEU A O 1
ATOM 857 N N . ASP A 1 109 ? -10.363 -8.465 13.689 1.00 69.56 109 ASP A N 1
ATOM 858 C CA . ASP A 1 109 ? -10.729 -9.882 13.506 1.00 69.56 109 ASP A CA 1
ATOM 859 C C . ASP A 1 109 ? -11.595 -10.150 12.250 1.00 69.56 109 ASP A C 1
ATOM 861 O O . ASP A 1 109 ? -12.263 -11.179 12.113 1.00 69.56 109 ASP A O 1
ATOM 865 N N . LYS A 1 110 ? -11.553 -9.250 11.253 1.00 70.19 110 LYS A N 1
ATOM 866 C CA . LYS A 1 110 ? -12.288 -9.364 9.976 1.00 70.19 110 LYS A CA 1
ATOM 867 C C . LYS A 1 110 ? -11.497 -10.192 8.957 1.00 70.19 110 LYS A C 1
ATOM 869 O O . LYS A 1 110 ? -11.144 -9.737 7.866 1.00 70.19 110 LYS A O 1
ATOM 874 N N . ARG A 1 111 ? -11.253 -11.459 9.301 1.00 76.06 111 ARG A N 1
ATOM 875 C CA . ARG A 1 111 ? -10.402 -12.392 8.531 1.00 76.06 111 ARG A CA 1
ATOM 876 C C . ARG A 1 111 ? -10.863 -12.611 7.088 1.00 76.06 111 ARG A C 1
ATOM 878 O O . ARG A 1 111 ? -10.030 -12.709 6.195 1.00 76.06 111 ARG A O 1
ATOM 885 N N . TYR A 1 112 ? -12.174 -12.654 6.838 1.00 80.00 112 TYR A N 1
ATOM 886 C CA . TYR A 1 112 ? -12.715 -12.847 5.485 1.00 80.00 112 TYR A CA 1
ATOM 887 C C . TYR A 1 112 ? -12.390 -11.680 4.546 1.00 80.00 112 TYR A C 1
ATOM 889 O O . TYR A 1 112 ? -12.028 -11.902 3.393 1.00 80.00 112 TYR A O 1
ATOM 897 N N . SER A 1 113 ? -12.466 -10.445 5.042 1.00 81.00 113 SER A N 1
ATOM 898 C CA . SER A 1 113 ? -12.131 -9.253 4.262 1.00 81.00 113 SER A CA 1
ATOM 899 C C . SER A 1 113 ? -10.633 -9.167 3.971 1.00 81.00 113 SER A C 1
ATOM 901 O O . SER A 1 113 ? -10.252 -8.895 2.834 1.00 81.00 113 SER A O 1
ATOM 903 N N . ALA A 1 114 ? -9.786 -9.489 4.955 1.00 82.06 114 ALA A N 1
ATOM 904 C CA . ALA A 1 114 ? -8.336 -9.554 4.767 1.00 82.06 114 ALA A CA 1
ATOM 905 C C . ALA A 1 114 ? -7.931 -10.632 3.740 1.00 82.06 114 ALA A C 1
ATOM 907 O O . ALA A 1 114 ? -7.075 -10.397 2.881 1.00 82.06 114 ALA A O 1
ATOM 908 N N . LEU A 1 115 ? -8.583 -11.801 3.785 1.00 85.69 115 LEU A N 1
ATOM 909 C CA . LEU A 1 115 ? -8.388 -12.875 2.806 1.00 85.69 115 LEU A CA 1
ATOM 910 C C . LEU A 1 115 ? -8.806 -12.443 1.398 1.00 85.69 115 LEU A C 1
ATOM 912 O O . LEU A 1 115 ? -8.057 -12.680 0.454 1.00 85.69 115 LEU A O 1
ATOM 916 N N . ALA A 1 116 ? -9.959 -11.786 1.254 1.00 88.31 116 ALA A N 1
ATOM 917 C CA . ALA A 1 116 ? -10.432 -11.288 -0.036 1.00 88.31 116 ALA A CA 1
ATOM 918 C C . ALA A 1 116 ? -9.461 -10.264 -0.646 1.00 88.31 116 ALA A C 1
ATOM 920 O O . ALA A 1 116 ? -9.124 -10.372 -1.824 1.00 88.31 116 ALA A O 1
ATOM 921 N N . LEU A 1 117 ? -8.954 -9.323 0.158 1.00 87.81 117 LEU A N 1
ATOM 922 C CA . LEU A 1 117 ? -7.997 -8.315 -0.302 1.00 87.81 117 LEU A CA 1
ATOM 923 C C . LEU A 1 117 ? -6.657 -8.944 -0.715 1.00 87.81 117 LEU A C 1
ATOM 925 O O . LEU A 1 117 ? -6.108 -8.622 -1.768 1.00 87.81 117 LEU A O 1
ATOM 929 N N . THR A 1 118 ? -6.161 -9.898 0.076 1.00 87.88 118 THR A N 1
ATOM 930 C CA . THR A 1 118 ? -4.925 -10.638 -0.231 1.00 87.88 118 THR A CA 1
ATOM 931 C C . THR A 1 118 ? -5.083 -11.490 -1.493 1.00 87.88 118 THR A C 1
ATOM 933 O O . THR A 1 118 ? -4.180 -11.539 -2.327 1.00 87.88 118 THR A O 1
ATOM 936 N N . ALA A 1 119 ? -6.239 -12.134 -1.672 1.00 89.38 119 ALA A N 1
ATOM 937 C CA . ALA A 1 119 ? -6.549 -12.900 -2.875 1.00 89.38 119 ALA A CA 1
ATOM 938 C C . ALA A 1 119 ? -6.635 -11.996 -4.113 1.00 89.38 119 ALA A C 1
ATOM 940 O O . ALA A 1 119 ? -6.075 -12.344 -5.151 1.00 89.38 119 ALA A O 1
ATOM 941 N N . LEU A 1 120 ? -7.263 -10.820 -4.000 1.00 90.62 120 LEU A N 1
ATOM 942 C CA . LEU A 1 120 ? -7.304 -9.819 -5.069 1.00 90.62 120 LEU A CA 1
ATOM 943 C C . LEU A 1 120 ? -5.892 -9.375 -5.458 1.00 90.62 120 LEU A C 1
ATOM 945 O O . LEU A 1 120 ? -5.561 -9.368 -6.642 1.00 90.62 120 LEU A O 1
ATOM 949 N N . MET A 1 121 ? -5.043 -9.090 -4.469 1.00 89.75 121 MET A N 1
ATOM 950 C CA . MET A 1 121 ? -3.642 -8.741 -4.695 1.00 89.75 121 MET A CA 1
ATOM 951 C C . MET A 1 121 ? -2.887 -9.867 -5.415 1.00 89.75 121 MET A C 1
ATOM 953 O O . MET A 1 121 ? -2.149 -9.604 -6.363 1.00 89.75 121 MET A O 1
ATOM 957 N N . ALA A 1 122 ? -3.064 -11.121 -4.991 1.00 87.75 122 ALA A N 1
ATOM 958 C CA . ALA A 1 122 ? -2.390 -12.272 -5.588 1.00 87.75 122 ALA A CA 1
ATOM 959 C C . ALA A 1 122 ? -2.856 -12.533 -7.029 1.00 87.75 122 ALA A C 1
ATOM 961 O O . ALA A 1 122 ? -2.032 -12.671 -7.931 1.00 87.75 122 ALA A O 1
ATOM 962 N N . ILE A 1 123 ? -4.170 -12.552 -7.264 1.00 90.50 123 ILE A N 1
ATOM 963 C CA . ILE A 1 123 ? -4.757 -12.793 -8.589 1.00 90.50 123 ILE A CA 1
ATOM 964 C C . ILE A 1 123 ? -4.411 -11.646 -9.542 1.00 90.50 123 ILE A C 1
ATOM 966 O O . ILE A 1 123 ? -4.002 -11.899 -10.676 1.00 90.50 123 ILE A O 1
ATOM 970 N N . GLY A 1 124 ? -4.525 -10.396 -9.087 1.00 87.06 124 GLY A N 1
ATOM 971 C CA . GLY A 1 124 ? -4.148 -9.222 -9.871 1.00 87.06 124 GLY A CA 1
ATOM 972 C C . GLY A 1 124 ? -2.681 -9.279 -10.290 1.00 87.06 124 GLY A C 1
ATOM 973 O O . GLY A 1 124 ? -2.376 -9.150 -11.471 1.00 87.06 124 GLY A O 1
ATOM 974 N N . ASN A 1 125 ? -1.783 -9.611 -9.359 1.00 86.81 125 ASN A N 1
ATOM 975 C CA . ASN A 1 125 ? -0.356 -9.679 -9.662 1.00 86.81 125 ASN A CA 1
ATOM 976 C C . ASN A 1 125 ? -0.053 -10.795 -10.657 1.00 86.81 125 ASN A C 1
ATOM 978 O O . ASN A 1 125 ? 0.691 -10.571 -11.603 1.00 86.81 125 ASN A O 1
ATOM 982 N N . VAL A 1 126 ? -0.645 -11.979 -10.485 1.00 85.69 126 VAL A N 1
ATOM 983 C CA . VAL A 1 126 ? -0.436 -13.104 -11.406 1.00 85.69 126 VAL A CA 1
ATOM 984 C C . VAL A 1 126 ? -0.960 -12.770 -12.803 1.00 85.69 126 VAL A C 1
ATOM 986 O O . VAL A 1 126 ? -0.243 -12.947 -13.786 1.00 85.69 126 VAL A O 1
ATOM 989 N N . THR A 1 127 ? -2.186 -12.255 -12.905 1.00 86.19 127 THR A N 1
ATOM 990 C CA . THR A 1 127 ? -2.811 -11.934 -14.198 1.00 86.19 127 THR A CA 1
ATOM 991 C C . THR A 1 127 ? -2.066 -10.826 -14.935 1.00 86.19 127 THR A C 1
ATOM 993 O O . THR A 1 127 ? -1.731 -11.002 -16.107 1.00 86.19 127 THR A O 1
ATOM 996 N N . LEU A 1 128 ? -1.736 -9.723 -14.258 1.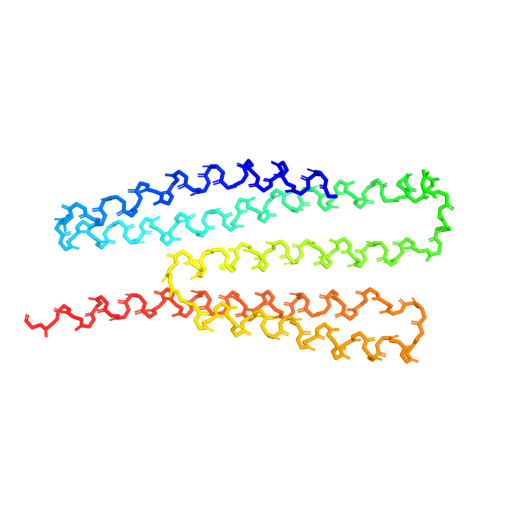00 82.12 128 LEU A N 1
ATOM 997 C CA . LEU A 1 128 ? -0.988 -8.634 -14.880 1.00 82.12 128 LEU A CA 1
ATOM 998 C C . LEU A 1 128 ? 0.469 -9.022 -15.158 1.00 82.12 128 LEU A C 1
ATOM 1000 O O . LEU A 1 128 ? 1.010 -8.572 -16.160 1.00 82.12 128 LEU A O 1
ATOM 1004 N N . ALA A 1 129 ? 1.094 -9.887 -14.352 1.00 80.81 129 ALA A N 1
ATOM 1005 C CA . ALA A 1 129 ? 2.434 -10.395 -14.647 1.00 80.81 129 ALA A CA 1
ATOM 1006 C C . ALA A 1 129 ? 2.456 -11.235 -15.932 1.00 80.81 129 ALA A C 1
ATOM 1008 O O . ALA A 1 129 ? 3.335 -11.028 -16.766 1.00 80.81 129 ALA A O 1
ATOM 1009 N N . PHE A 1 130 ? 1.479 -12.128 -16.139 1.00 81.00 130 PHE A N 1
ATOM 1010 C CA . PHE A 1 130 ? 1.362 -12.883 -17.395 1.00 81.00 130 PHE A CA 1
ATOM 1011 C C . PHE A 1 130 ? 1.195 -11.963 -18.607 1.00 81.00 130 PHE A C 1
ATOM 1013 O O . PHE A 1 130 ? 1.825 -12.181 -19.639 1.00 81.00 130 PHE A O 1
ATOM 1020 N N . VAL A 1 131 ? 0.396 -10.906 -18.461 1.00 78.75 131 VAL A N 1
ATOM 1021 C CA . VAL A 1 131 ? 0.179 -9.901 -19.509 1.00 78.75 131 VAL A CA 1
ATOM 1022 C C . VAL A 1 131 ? 1.444 -9.063 -19.766 1.00 78.75 131 VAL A C 1
ATOM 1024 O O . VAL A 1 131 ? 1.785 -8.799 -20.917 1.00 78.75 131 VAL A O 1
ATOM 1027 N N . SER A 1 132 ? 2.189 -8.696 -18.719 1.00 75.12 132 SER A N 1
ATOM 1028 C CA . SER A 1 132 ? 3.466 -7.977 -18.838 1.00 75.12 132 SER A CA 1
ATOM 1029 C C . SER A 1 132 ? 4.565 -8.815 -19.499 1.00 75.12 132 SER A C 1
ATOM 1031 O O . SER A 1 132 ? 5.392 -8.250 -20.210 1.00 75.12 132 SER A O 1
ATOM 1033 N N . ILE A 1 133 ? 4.581 -10.141 -19.301 1.00 72.81 133 ILE A N 1
ATOM 1034 C CA . ILE A 1 133 ? 5.546 -11.043 -19.958 1.00 72.81 133 ILE A CA 1
ATOM 1035 C C . ILE A 1 133 ? 5.372 -11.015 -21.482 1.00 72.81 133 ILE A C 1
ATOM 1037 O O . ILE A 1 133 ? 6.369 -10.998 -22.203 1.00 72.81 133 ILE A O 1
ATOM 1041 N N . ASP A 1 134 ? 4.132 -10.953 -21.971 1.00 70.44 134 ASP A N 1
ATOM 1042 C CA . ASP A 1 134 ? 3.837 -10.941 -23.409 1.00 70.44 134 ASP A CA 1
ATOM 1043 C C . ASP A 1 134 ? 4.190 -9.595 -24.078 1.00 70.44 134 ASP A C 1
ATOM 1045 O O . ASP A 1 134 ? 4.622 -9.554 -25.228 1.00 70.44 134 ASP A O 1
ATOM 1049 N N . MET A 1 135 ? 4.095 -8.481 -23.338 1.00 64.69 135 MET A N 1
ATOM 1050 C CA . MET A 1 135 ? 4.428 -7.134 -23.839 1.00 64.69 135 MET A CA 1
ATOM 1051 C C . MET A 1 135 ? 5.925 -6.778 -23.779 1.00 64.69 135 MET A C 1
ATOM 1053 O O . MET A 1 135 ? 6.338 -5.747 -24.317 1.00 64.69 135 MET A O 1
ATOM 1057 N N . GLY A 1 136 ? 6.756 -7.628 -23.168 1.00 68.12 136 GLY A N 1
ATOM 1058 C CA . GLY A 1 136 ? 8.214 -7.503 -23.160 1.00 68.12 136 GLY A CA 1
ATOM 1059 C C . GLY A 1 136 ? 8.821 -6.778 -21.942 1.00 68.12 136 GLY A C 1
ATOM 1060 O O . GLY A 1 136 ? 8.112 -6.286 -21.063 1.00 68.12 136 GLY A O 1
ATOM 1061 N N . PRO A 1 137 ? 10.169 -6.685 -21.873 1.00 63.28 137 PRO A N 1
ATOM 1062 C CA . PRO A 1 137 ? 10.899 -6.396 -20.633 1.00 63.28 137 PRO A CA 1
ATOM 1063 C C . PRO A 1 137 ? 10.656 -5.025 -20.002 1.00 63.28 137 PRO A C 1
ATOM 1065 O O . PRO A 1 137 ? 10.879 -4.837 -18.808 1.00 63.28 137 PRO A O 1
ATOM 1068 N N . VAL A 1 138 ? 10.196 -4.067 -20.803 1.00 62.69 138 VAL A N 1
ATOM 1069 C CA . VAL A 1 138 ? 9.920 -2.693 -20.365 1.00 62.69 138 VAL A CA 1
ATOM 1070 C C . VAL A 1 138 ? 8.679 -2.637 -19.458 1.00 62.69 138 VAL A C 1
ATOM 1072 O O . VAL A 1 138 ? 8.550 -1.722 -18.648 1.00 62.69 138 VAL A O 1
ATOM 1075 N N . PHE A 1 139 ? 7.791 -3.638 -19.527 1.00 68.44 139 PHE A N 1
ATOM 1076 C CA . PHE A 1 139 ? 6.517 -3.656 -18.800 1.00 68.44 139 PHE A CA 1
ATOM 1077 C C . PHE A 1 139 ? 6.533 -4.435 -17.476 1.00 68.44 139 PHE A C 1
ATOM 1079 O O . PHE A 1 139 ? 5.503 -4.486 -16.796 1.00 68.44 139 PHE A O 1
ATOM 1086 N N . TYR A 1 140 ? 7.669 -5.018 -17.070 1.00 67.81 140 TYR A N 1
ATOM 1087 C CA . TYR A 1 140 ? 7.728 -5.908 -15.901 1.00 67.81 140 TYR A CA 1
ATOM 1088 C C . TYR A 1 140 ? 7.327 -5.249 -14.565 1.00 67.81 140 TYR A C 1
ATOM 1090 O O . TYR A 1 140 ? 6.813 -5.941 -13.694 1.00 67.81 140 TYR A O 1
ATOM 1098 N N . GLY A 1 141 ? 7.472 -3.928 -14.410 1.00 71.62 141 GLY A N 1
ATOM 1099 C CA . GLY A 1 141 ? 7.076 -3.206 -13.187 1.00 71.62 141 GLY A CA 1
ATOM 1100 C C . GLY A 1 141 ? 5.644 -2.651 -13.193 1.00 71.62 141 GLY A C 1
ATOM 1101 O O . GLY A 1 141 ? 5.044 -2.444 -12.139 1.00 71.62 141 GLY A O 1
ATOM 1102 N N . TYR A 1 142 ? 5.055 -2.433 -14.372 1.00 80.88 142 TYR A N 1
ATOM 1103 C CA . TYR A 1 142 ? 3.754 -1.763 -14.491 1.00 80.88 142 TYR A CA 1
ATOM 1104 C C . TYR A 1 142 ? 2.604 -2.626 -13.972 1.00 80.88 142 TYR A C 1
ATOM 1106 O O . TYR A 1 142 ? 1.705 -2.115 -13.304 1.00 80.88 142 TYR A O 1
ATOM 1114 N N . GLY A 1 143 ? 2.652 -3.936 -14.230 1.00 84.19 143 GLY A N 1
ATOM 1115 C CA . GLY A 1 143 ? 1.632 -4.870 -13.758 1.00 84.19 143 GLY A CA 1
ATOM 1116 C C . GLY A 1 143 ? 1.523 -4.909 -12.231 1.00 84.19 143 GLY A C 1
ATOM 1117 O O . GLY A 1 143 ? 0.427 -4.876 -11.668 1.00 84.19 143 GLY A O 1
ATOM 1118 N N . PHE A 1 144 ? 2.674 -4.889 -11.563 1.00 84.38 144 PHE A N 1
ATOM 1119 C CA . PHE A 1 144 ? 2.768 -4.819 -10.110 1.00 84.38 144 PHE A CA 1
ATOM 1120 C C . PHE A 1 144 ? 2.217 -3.495 -9.564 1.00 84.38 144 PHE A C 1
ATOM 1122 O O . PHE A 1 144 ? 1.325 -3.507 -8.714 1.00 84.38 144 PHE A O 1
ATOM 1129 N N . ALA A 1 145 ? 2.675 -2.355 -10.092 1.00 86.25 145 ALA A N 1
ATOM 1130 C CA . ALA A 1 145 ? 2.237 -1.039 -9.624 1.00 86.25 145 ALA A CA 1
ATOM 1131 C C . ALA A 1 145 ? 0.720 -0.831 -9.784 1.00 86.25 145 ALA A C 1
ATOM 1133 O O . ALA A 1 145 ? 0.063 -0.344 -8.861 1.00 86.25 145 ALA A O 1
ATOM 1134 N N . ILE A 1 146 ? 0.144 -1.255 -10.916 1.00 87.44 146 ILE A N 1
ATOM 1135 C CA . ILE A 1 146 ? -1.306 -1.184 -11.158 1.00 87.44 146 ILE A CA 1
ATOM 1136 C C . ILE A 1 146 ? -2.060 -2.089 -10.184 1.00 87.44 146 ILE A C 1
ATOM 1138 O O . ILE A 1 146 ? -3.051 -1.659 -9.594 1.00 87.44 146 ILE A O 1
ATOM 1142 N N . THR A 1 147 ? -1.586 -3.320 -9.975 1.00 89.38 147 THR A N 1
ATOM 1143 C CA . THR A 1 147 ? -2.223 -4.238 -9.023 1.00 89.38 147 THR A CA 1
ATOM 1144 C C . THR A 1 147 ? -2.228 -3.652 -7.616 1.00 89.38 147 THR A C 1
ATOM 1146 O O . THR A 1 147 ? -3.261 -3.684 -6.945 1.00 89.38 147 THR A O 1
ATOM 1149 N N . MET A 1 148 ? -1.101 -3.094 -7.169 1.00 89.31 148 MET A N 1
ATOM 1150 C CA . MET A 1 148 ? -1.008 -2.473 -5.849 1.00 89.31 148 MET A CA 1
ATOM 1151 C C . MET A 1 148 ? -1.916 -1.251 -5.737 1.00 89.31 148 MET A C 1
ATOM 1153 O O . MET A 1 148 ? -2.606 -1.115 -4.734 1.00 89.31 148 MET A O 1
ATOM 1157 N N . LEU A 1 149 ? -2.014 -0.419 -6.775 1.00 89.88 149 LEU A N 1
ATOM 1158 C CA . LEU A 1 149 ? -2.931 0.723 -6.794 1.00 89.88 149 LEU A CA 1
ATOM 1159 C C . LEU A 1 149 ? -4.391 0.278 -6.640 1.00 89.88 149 LEU A C 1
ATOM 1161 O O . LEU A 1 149 ? -5.099 0.783 -5.768 1.00 89.88 149 LEU A O 1
ATOM 1165 N N . VAL A 1 150 ? -4.830 -0.689 -7.450 1.00 90.44 150 VAL A N 1
ATOM 1166 C CA . VAL A 1 150 ? -6.200 -1.222 -7.387 1.00 90.44 150 VAL A CA 1
ATOM 1167 C C . VAL A 1 150 ? -6.470 -1.841 -6.016 1.00 90.44 150 VAL A C 1
ATOM 1169 O O . VAL A 1 150 ? -7.502 -1.561 -5.409 1.00 90.44 150 VAL A O 1
ATOM 1172 N N . THR A 1 151 ? -5.524 -2.623 -5.494 1.00 90.62 151 THR A N 1
ATOM 1173 C CA . THR A 1 151 ? -5.650 -3.262 -4.178 1.00 90.62 151 THR A CA 1
ATOM 1174 C C . THR A 1 151 ? -5.748 -2.223 -3.062 1.00 90.62 151 THR A C 1
ATOM 1176 O O . THR A 1 151 ? -6.598 -2.360 -2.190 1.00 90.62 151 THR A O 1
ATOM 1179 N N . THR A 1 152 ? -4.947 -1.157 -3.092 1.00 86.81 152 THR A N 1
ATOM 1180 C CA . THR A 1 152 ? -5.006 -0.081 -2.091 1.00 86.81 152 THR A CA 1
ATOM 1181 C C . THR A 1 152 ? -6.354 0.635 -2.104 1.00 86.81 152 THR A C 1
ATOM 1183 O O . THR A 1 152 ? -6.927 0.860 -1.040 1.00 86.81 152 THR A O 1
ATOM 1186 N N . ILE A 1 153 ? -6.898 0.956 -3.285 1.00 89.56 153 ILE A N 1
ATOM 1187 C CA . ILE A 1 153 ? -8.219 1.600 -3.400 1.00 89.56 153 ILE A CA 1
ATOM 1188 C C . ILE A 1 153 ? -9.311 0.687 -2.837 1.00 89.56 153 ILE A C 1
ATOM 1190 O O . ILE A 1 153 ? -10.100 1.119 -1.998 1.00 89.56 153 ILE A O 1
ATOM 1194 N N . VAL A 1 154 ? -9.335 -0.582 -3.256 1.00 88.81 154 VAL A N 1
ATOM 1195 C CA . VAL A 1 154 ? -10.309 -1.561 -2.753 1.00 88.81 154 VAL A CA 1
ATOM 1196 C C . VAL A 1 154 ? -10.163 -1.737 -1.240 1.00 88.81 154 VAL A C 1
ATOM 1198 O O . VAL A 1 154 ? -11.161 -1.740 -0.526 1.00 88.81 154 VAL A O 1
ATOM 1201 N N . GLY A 1 155 ? -8.931 -1.817 -0.737 1.00 86.19 155 GLY A N 1
ATOM 1202 C CA . GLY A 1 155 ? -8.637 -1.944 0.686 1.00 86.19 155 GLY A CA 1
ATOM 1203 C C . GLY A 1 155 ? -9.154 -0.763 1.504 1.00 86.19 155 GLY A C 1
ATOM 1204 O O . GLY A 1 155 ? -9.764 -0.984 2.545 1.00 86.19 155 GLY A O 1
ATOM 1205 N N . MET A 1 156 ? -8.977 0.471 1.018 1.00 84.38 156 MET A N 1
ATOM 1206 C CA . MET A 1 156 ? -9.516 1.665 1.678 1.00 84.38 156 MET A CA 1
ATOM 1207 C C . MET A 1 156 ? -11.047 1.659 1.713 1.00 84.38 156 MET A C 1
ATOM 1209 O O . MET A 1 156 ? -11.619 1.915 2.766 1.00 84.38 156 MET A O 1
ATOM 1213 N N . ILE A 1 157 ? -11.710 1.303 0.608 1.00 84.88 157 ILE A N 1
ATOM 1214 C CA . ILE A 1 157 ? -13.181 1.213 0.558 1.00 84.88 157 ILE A CA 1
ATOM 1215 C C . ILE A 1 157 ? -13.694 0.143 1.532 1.00 84.88 157 ILE A C 1
ATOM 1217 O O . ILE A 1 157 ? -14.672 0.357 2.243 1.00 84.88 157 ILE A O 1
ATOM 1221 N N . MET A 1 158 ? -13.029 -1.015 1.592 1.00 83.00 158 MET A N 1
ATOM 1222 C CA . MET A 1 158 ? -13.400 -2.071 2.534 1.00 83.00 158 MET A CA 1
ATOM 1223 C C . MET A 1 158 ? -13.184 -1.643 3.987 1.00 83.00 158 MET A C 1
ATOM 1225 O O . MET A 1 158 ? -13.980 -2.007 4.842 1.00 83.00 158 MET A O 1
ATOM 1229 N N . LEU A 1 159 ? -12.112 -0.906 4.278 1.00 80.31 159 LEU A N 1
ATOM 1230 C CA . LEU A 1 159 ? -11.821 -0.389 5.614 1.00 80.31 159 LEU A CA 1
ATOM 1231 C C . LEU A 1 159 ? -12.895 0.614 6.066 1.00 80.31 159 LEU A C 1
ATOM 1233 O O . LEU A 1 159 ? -13.396 0.502 7.180 1.00 80.31 159 LEU A O 1
ATOM 1237 N N . ASP A 1 160 ? -13.286 1.526 5.176 1.00 79.38 160 ASP A N 1
ATOM 1238 C CA . ASP A 1 160 ? -14.336 2.523 5.405 1.00 79.38 160 ASP A CA 1
ATOM 1239 C C . ASP A 1 160 ? -15.697 1.866 5.682 1.00 79.38 160 ASP A C 1
ATOM 1241 O O . ASP A 1 160 ? -16.295 2.080 6.734 1.00 79.38 160 ASP A O 1
ATOM 1245 N N . SER A 1 161 ? -16.115 0.932 4.821 1.00 77.25 161 SER A N 1
ATOM 1246 C CA . SER A 1 161 ? -17.354 0.166 5.014 1.00 77.25 161 SER A CA 1
ATOM 1247 C C . SER A 1 161 ? -17.366 -0.624 6.327 1.00 77.25 161 SER A C 1
ATOM 1249 O O . SER A 1 161 ? -18.413 -0.755 6.957 1.00 77.25 161 SER A O 1
ATOM 1251 N N . GLN A 1 162 ? -16.218 -1.140 6.775 1.00 72.94 162 GLN A N 1
ATOM 1252 C CA . GLN A 1 162 ? -16.136 -1.852 8.053 1.00 72.94 162 GLN A CA 1
ATOM 1253 C C . GLN A 1 162 ? -16.263 -0.905 9.247 1.00 72.94 162 GLN A C 1
ATOM 1255 O O . GLN A 1 162 ? -16.794 -1.320 10.279 1.00 72.94 162 GLN A O 1
ATOM 1260 N N . PHE A 1 163 ? -15.804 0.343 9.125 1.00 70.00 163 PHE A N 1
ATOM 1261 C CA . PHE A 1 163 ? -16.035 1.369 10.139 1.00 70.00 163 PHE A CA 1
ATOM 1262 C C . PHE A 1 163 ? -17.503 1.812 10.179 1.00 70.00 163 PHE A C 1
ATOM 1264 O O . PHE A 1 163 ? -18.061 1.893 11.277 1.00 70.00 163 PHE A O 1
ATOM 1271 N N . GLU A 1 164 ? -18.152 1.985 9.024 1.00 67.19 164 GLU A N 1
ATOM 1272 C CA . GLU A 1 164 ? -19.593 2.276 8.941 1.00 67.19 164 GLU A CA 1
ATOM 1273 C C . GLU A 1 164 ? -20.452 1.142 9.530 1.00 67.19 164 GLU A C 1
ATOM 1275 O O . GLU A 1 164 ? -21.363 1.397 10.317 1.00 67.19 164 GLU A O 1
ATOM 1280 N N . ASP A 1 165 ? -20.141 -0.125 9.231 1.00 65.44 165 ASP A N 1
ATOM 1281 C CA . ASP A 1 165 ? -20.837 -1.290 9.810 1.00 65.44 165 ASP A CA 1
ATOM 1282 C C . ASP A 1 165 ? -20.721 -1.319 11.340 1.00 65.44 165 ASP A C 1
ATOM 1284 O O . ASP A 1 165 ? -21.663 -1.661 12.067 1.00 65.44 165 ASP A O 1
ATOM 1288 N N . LEU A 1 166 ? -19.546 -0.939 11.841 1.00 59.56 166 LEU A N 1
ATOM 1289 C CA . LEU A 1 166 ? -19.284 -0.786 13.260 1.00 59.56 166 LEU A CA 1
ATOM 1290 C C . LEU A 1 166 ? -20.196 0.299 13.849 1.00 59.56 166 LEU A C 1
ATOM 1292 O O . LEU A 1 166 ? -20.805 0.058 14.897 1.00 59.56 166 LEU A O 1
ATOM 1296 N N . GLU A 1 167 ? -20.295 1.486 13.241 1.00 52.81 167 GLU A N 1
ATOM 1297 C CA . GLU A 1 167 ? -21.248 2.540 13.641 1.00 52.81 167 GLU A CA 1
ATOM 1298 C C . GLU A 1 167 ? -22.700 2.039 13.618 1.00 52.81 167 GLU A C 1
ATOM 1300 O O . GLU A 1 167 ? -23.409 2.172 14.620 1.00 52.81 167 GLU A O 1
ATOM 1305 N N . TYR A 1 168 ? -23.119 1.375 12.540 1.00 49.56 168 TYR A N 1
ATOM 1306 C CA . TYR A 1 168 ? -24.490 0.911 12.331 1.00 49.56 168 TYR A CA 1
ATOM 1307 C C . TYR A 1 168 ? -24.947 -0.124 13.365 1.00 49.56 168 TYR A C 1
ATOM 1309 O O . TYR A 1 168 ? -26.029 0.018 13.942 1.00 49.56 168 TYR A O 1
ATOM 1317 N N . GLN A 1 169 ? -24.120 -1.133 13.673 1.00 51.72 169 GLN A N 1
ATOM 1318 C CA . GLN A 1 169 ? -24.440 -2.108 14.725 1.00 51.72 169 GLN A CA 1
ATOM 1319 C C . GLN A 1 169 ? -24.607 -1.441 16.090 1.00 51.72 169 GLN A C 1
ATOM 1321 O O . GLN A 1 169 ? -25.423 -1.878 16.898 1.00 51.72 169 GLN A O 1
ATOM 1326 N N . THR A 1 170 ? -23.880 -0.353 16.336 1.00 46.31 170 THR A N 1
ATOM 1327 C CA . THR A 1 170 ? -23.938 0.338 17.621 1.00 46.31 170 THR A CA 1
ATOM 1328 C C . THR A 1 170 ? -25.150 1.272 17.712 1.00 46.31 170 THR A C 1
ATOM 1330 O O . THR A 1 170 ? -25.823 1.303 18.740 1.00 46.31 170 THR A O 1
ATOM 1333 N N . PHE A 1 171 ? -25.498 1.965 16.622 1.00 45.38 171 PHE A N 1
ATOM 1334 C CA . PHE A 1 171 ? -26.686 2.824 16.555 1.00 45.38 171 PHE A CA 1
ATOM 1335 C C . PHE A 1 171 ? -28.008 2.040 16.492 1.00 45.38 171 PHE A C 1
ATOM 1337 O O . PHE A 1 171 ? -29.007 2.496 17.047 1.00 45.38 171 PHE A O 1
ATOM 1344 N N . MET A 1 172 ? -28.047 0.857 15.865 1.00 49.34 172 MET A N 1
ATOM 1345 C CA . MET A 1 172 ? -29.282 0.059 15.792 1.00 49.34 172 MET A CA 1
ATOM 1346 C C . MET A 1 172 ? -29.566 -0.794 17.034 1.00 49.34 172 MET A C 1
ATOM 1348 O O . MET A 1 172 ? -30.733 -1.070 17.309 1.00 49.34 172 MET A O 1
ATOM 1352 N N . LEU A 1 173 ? -28.553 -1.171 17.824 1.00 47.12 173 LEU A N 1
ATOM 1353 C CA . LEU A 1 173 ? -28.764 -1.864 19.107 1.00 47.12 173 LEU A CA 1
ATOM 1354 C C . LEU A 1 173 ? -29.203 -0.923 20.246 1.00 47.12 173 LEU A C 1
ATOM 1356 O O . LEU A 1 173 ? -29.665 -1.399 21.277 1.00 47.12 173 LEU A O 1
ATOM 1360 N N . GLN A 1 174 ? -29.154 0.401 20.054 1.00 44.19 174 GLN A N 1
ATOM 1361 C CA . GLN A 1 174 ? -29.641 1.408 21.012 1.00 44.19 174 GLN A CA 1
ATOM 1362 C C . GLN A 1 174 ? -31.171 1.608 21.015 1.00 44.19 174 GLN A C 1
ATOM 1364 O O . GLN A 1 174 ? -31.671 2.607 21.538 1.00 44.19 174 GLN A O 1
ATOM 1369 N N . ARG A 1 175 ? -31.954 0.672 20.466 1.00 37.88 175 ARG A N 1
ATOM 1370 C CA . ARG A 1 175 ? -33.420 0.734 20.552 1.00 37.88 175 ARG A CA 1
ATOM 1371 C C . ARG A 1 175 ? -34.047 -0.595 20.971 1.00 37.88 175 ARG A C 1
ATOM 1373 O O . ARG A 1 175 ? -34.803 -1.193 20.211 1.00 37.88 175 ARG A O 1
ATOM 1380 N N . SER A 1 176 ? -33.793 -1.010 22.210 1.00 35.94 176 SER A N 1
ATOM 1381 C CA . SER A 1 176 ? -34.789 -1.736 23.013 1.00 35.94 176 SER A CA 1
ATOM 1382 C C . SER A 1 176 ? -34.608 -1.450 24.493 1.00 35.94 176 SER A C 1
ATOM 1384 O O . SER A 1 176 ? -33.507 -1.769 24.993 1.00 35.94 176 SER A O 1
#

InterPro domains:
  IPR031617 Putative exopolysaccharide exporter [PF16933] (1-171)